Protein AF-A0A317CPK2-F1 (afdb_monomer_lite)

Radius of gyration: 13.68 Å; chains: 1; bounding box: 33×18×42 Å

Sequence (78 aa):
MKFKHLKSEFERLVNGDEEIITLSDLEGLRDKLEEKKAKFIRKLKKGISLSKRDVVEVKLEELQEMLKQLKAIIANRS

Foldseek 3Di:
DDLVVLVVLLCCLQVPPDDPRDLVSLVVSLVVLVVVLVVLVVVVVVDDDPVVVVVSVVSNVVSVVSNVSSVVVSVVVD

Organism: NCBI:txid1247513

Secondary structure (DSSP, 8-state):
--HHHHHHHHHHHHH-SS----HHHHHHHHHHHHHHHHHHHHHHHT---HHHHHHHHHHHHHHHHHHHHHHHHHHHH-

pLDDT: mean 89.44, std 8.26, range [54.03, 96.31]

Structure (mmCIF, N/CA/C/O backbone):
data_AF-A0A317CPK2-F1
#
_entry.id   AF-A0A317CPK2-F1
#
loop_
_atom_site.group_PDB
_atom_site.id
_atom_site.type_symbol
_atom_site.label_atom_id
_atom_site.label_alt_id
_atom_site.label_comp_id
_atom_site.label_asym_id
_atom_site.label_entity_id
_atom_site.label_seq_id
_atom_site.pdbx_PDB_ins_code
_atom_site.Cartn_x
_atom_site.Cartn_y
_atom_site.Cartn_z
_atom_site.occupancy
_atom_site.B_iso_or_equiv
_atom_site.auth_seq_id
_atom_site.auth_comp_id
_atom_site.auth_asym_id
_atom_site.auth_atom_id
_atom_site.pdbx_PDB_model_num
ATOM 1 N N . MET A 1 1 ? -3.669 11.199 -0.842 1.00 78.88 1 MET A N 1
ATOM 2 C CA . MET A 1 1 ? -4.595 10.537 -1.793 1.00 78.88 1 MET A CA 1
ATOM 3 C C . MET A 1 1 ? -5.668 9.678 -1.095 1.00 78.88 1 MET A C 1
ATOM 5 O O . MET A 1 1 ? -5.472 9.222 0.041 1.00 78.88 1 MET A O 1
ATOM 9 N N . LYS A 1 2 ? -6.830 9.466 -1.735 1.00 88.12 2 LYS A N 1
ATOM 10 C CA . LYS A 1 2 ? -7.859 8.504 -1.273 1.00 88.12 2 LYS A CA 1
ATOM 11 C C . LYS A 1 2 ? -7.447 7.075 -1.662 1.00 88.12 2 LYS A C 1
ATOM 13 O O . LYS A 1 2 ? -6.806 6.901 -2.686 1.00 88.12 2 LYS A O 1
ATOM 18 N N . PHE A 1 3 ? -7.839 6.072 -0.867 1.00 89.12 3 PHE A N 1
ATOM 19 C CA . PHE A 1 3 ? -7.492 4.659 -1.118 1.00 89.12 3 PHE A CA 1
ATOM 20 C C . PHE A 1 3 ? -7.970 4.176 -2.495 1.00 89.12 3 PHE A C 1
ATOM 22 O O . PHE A 1 3 ? -7.183 3.614 -3.238 1.00 89.12 3 PHE A O 1
ATOM 29 N N . LYS A 1 4 ? -9.209 4.516 -2.881 1.00 91.88 4 LYS A N 1
ATOM 30 C CA . LYS A 1 4 ? -9.757 4.171 -4.202 1.00 91.88 4 LYS A CA 1
ATOM 31 C C . LYS A 1 4 ? -8.894 4.641 -5.379 1.00 91.88 4 LYS A C 1
ATOM 33 O O . LYS A 1 4 ? -8.799 3.938 -6.364 1.00 91.88 4 LYS A O 1
ATOM 38 N N . HIS A 1 5 ? -8.259 5.810 -5.265 1.00 92.75 5 HIS A N 1
ATOM 39 C CA . HIS A 1 5 ? -7.418 6.334 -6.341 1.00 92.75 5 HIS A CA 1
ATOM 40 C C . HIS A 1 5 ? -6.086 5.594 -6.421 1.00 92.75 5 HIS A C 1
ATOM 42 O O . HIS A 1 5 ? -5.628 5.335 -7.519 1.00 92.75 5 HIS A O 1
ATOM 48 N N . LEU A 1 6 ? -5.516 5.199 -5.276 1.00 91.94 6 LEU A N 1
ATOM 49 C CA . LEU A 1 6 ? -4.311 4.365 -5.249 1.00 91.94 6 LEU A CA 1
ATOM 50 C C . LEU A 1 6 ? -4.572 2.986 -5.848 1.00 91.94 6 LEU A C 1
ATOM 52 O O . LEU A 1 6 ? -3.730 2.482 -6.573 1.00 91.94 6 LEU A O 1
ATOM 56 N N . LYS A 1 7 ? -5.744 2.405 -5.572 1.00 92.12 7 LYS A N 1
ATOM 57 C CA . LYS A 1 7 ? -6.155 1.125 -6.150 1.00 92.12 7 LYS A CA 1
ATOM 58 C C . LYS A 1 7 ? -6.282 1.206 -7.673 1.00 92.12 7 LYS A C 1
ATOM 60 O O . LYS A 1 7 ? -5.685 0.398 -8.363 1.00 92.12 7 LYS A O 1
ATOM 65 N N . SER A 1 8 ? -6.961 2.229 -8.192 1.00 91.56 8 SER A N 1
ATOM 66 C CA . SER A 1 8 ? -7.053 2.438 -9.644 1.00 91.56 8 SER A CA 1
ATOM 67 C C . SER A 1 8 ? -5.697 2.736 -10.292 1.00 91.56 8 SER A C 1
ATOM 69 O O . SER A 1 8 ? -5.429 2.254 -11.383 1.00 91.56 8 SER A O 1
ATOM 71 N N . GLU A 1 9 ? -4.832 3.518 -9.635 1.00 91.00 9 GLU A N 1
ATOM 72 C CA . GLU A 1 9 ? -3.472 3.792 -10.126 1.00 91.00 9 GLU A CA 1
ATOM 73 C C . GLU A 1 9 ? -2.627 2.510 -10.144 1.00 91.00 9 GLU A C 1
ATOM 75 O O . GLU A 1 9 ? -1.925 2.262 -11.117 1.00 91.00 9 GLU A O 1
ATOM 80 N N . PHE A 1 10 ? -2.754 1.661 -9.121 1.00 92.00 10 PHE A N 1
ATOM 81 C CA . PHE A 1 10 ? -2.123 0.343 -9.068 1.00 92.00 10 PHE A CA 1
ATOM 82 C C . PHE A 1 10 ? -2.619 -0.577 -10.183 1.00 92.00 10 PHE A C 1
ATOM 84 O O . PHE A 1 10 ? -1.805 -1.113 -10.923 1.00 92.00 10 PHE A O 1
ATOM 91 N N . GLU A 1 11 ? -3.934 -0.720 -10.351 1.00 90.75 11 GLU A N 1
ATOM 92 C CA . GLU A 1 11 ? -4.516 -1.544 -11.416 1.00 90.75 11 GLU A CA 1
ATOM 93 C C . GLU A 1 11 ? -4.066 -1.057 -12.798 1.00 90.75 11 GLU A C 1
ATOM 95 O O . GLU A 1 11 ? -3.692 -1.872 -13.633 1.00 90.75 11 GLU A O 1
ATOM 100 N N . ARG A 1 12 ? -4.005 0.263 -13.017 1.00 88.94 12 ARG A N 1
ATOM 101 C CA . ARG A 1 12 ? -3.496 0.845 -14.265 1.00 88.94 12 ARG A CA 1
ATOM 102 C C . ARG A 1 12 ? -2.016 0.537 -14.491 1.00 88.94 12 ARG A C 1
ATOM 104 O O . ARG A 1 12 ? -1.638 0.225 -15.608 1.00 88.94 12 ARG A O 1
ATOM 111 N N . LEU A 1 13 ? -1.178 0.646 -13.459 1.00 85.38 13 LEU A N 1
ATOM 112 C CA . LEU A 1 13 ? 0.272 0.471 -13.599 1.00 85.38 13 LEU A CA 1
ATOM 113 C C . LEU A 1 13 ? 0.731 -0.998 -13.564 1.00 85.38 13 LEU A C 1
ATOM 115 O O . LEU A 1 13 ? 1.846 -1.311 -13.968 1.00 85.38 13 LEU A O 1
ATOM 119 N N . VAL A 1 14 ? -0.089 -1.906 -13.043 1.00 83.62 14 VAL A N 1
ATOM 120 C CA . VAL A 1 14 ? 0.260 -3.331 -12.947 1.00 83.62 14 VAL A CA 1
ATOM 121 C C . VAL A 1 14 ? -0.445 -4.164 -14.011 1.00 83.62 14 VAL A C 1
ATOM 123 O O . VAL A 1 14 ? 0.169 -5.082 -14.545 1.00 83.62 14 VAL A O 1
ATOM 126 N N . ASN A 1 15 ? -1.693 -3.825 -14.346 1.00 79.69 15 ASN A N 1
ATOM 127 C CA . ASN A 1 15 ? -2.520 -4.572 -15.300 1.00 79.69 15 ASN A CA 1
ATOM 128 C C . ASN A 1 15 ? -2.783 -3.803 -16.602 1.00 79.69 15 ASN A C 1
ATOM 130 O O . ASN A 1 15 ? -3.499 -4.304 -17.464 1.00 79.69 15 ASN A O 1
ATOM 134 N N . GLY A 1 16 ? -2.296 -2.565 -16.724 1.00 72.38 16 GLY A N 1
ATOM 135 C CA . GLY A 1 16 ? -2.420 -1.796 -17.953 1.00 72.38 16 GLY A CA 1
ATOM 136 C C . GLY A 1 16 ? -1.495 -2.361 -19.018 1.00 72.38 16 GLY A C 1
ATOM 137 O O . GLY A 1 16 ? -0.283 -2.155 -18.960 1.00 72.38 16 GLY A O 1
ATOM 138 N N . ASP A 1 17 ? -2.087 -3.050 -19.985 1.00 57.81 17 ASP A N 1
ATOM 139 C CA . ASP A 1 17 ? -1.436 -3.376 -21.242 1.00 57.81 17 ASP A CA 1
ATOM 140 C C . ASP A 1 17 ? -1.140 -2.052 -21.984 1.00 57.81 17 ASP A C 1
ATOM 142 O O . ASP A 1 17 ? -2.029 -1.226 -22.172 1.00 57.81 17 ASP A O 1
ATOM 146 N N . GLU A 1 18 ? 0.118 -1.850 -22.387 1.00 54.03 18 GLU A N 1
ATOM 147 C CA . GLU A 1 18 ? 0.570 -0.898 -23.428 1.00 54.03 18 GLU A CA 1
ATOM 148 C C . GLU A 1 18 ? 1.036 0.534 -23.057 1.00 54.03 18 GLU A C 1
ATOM 150 O O . GLU A 1 18 ? 1.568 1.213 -23.937 1.00 54.03 18 GLU A O 1
ATOM 155 N N . GLU A 1 19 ? 1.000 1.006 -21.802 1.00 64.19 19 GLU A N 1
ATOM 156 C CA . GLU A 1 19 ? 1.732 2.246 -21.439 1.00 64.19 19 GLU A CA 1
ATOM 157 C C . GLU A 1 19 ? 3.206 1.941 -21.095 1.00 64.19 19 GLU A C 1
ATOM 159 O O . GLU A 1 19 ? 3.507 0.994 -20.363 1.00 64.19 19 GLU A O 1
ATOM 164 N N . ILE A 1 20 ? 4.153 2.756 -21.591 1.00 71.25 20 ILE A N 1
ATOM 165 C CA . ILE A 1 20 ? 5.560 2.711 -21.151 1.00 71.25 20 ILE A CA 1
ATOM 166 C C . ILE A 1 20 ? 5.603 3.179 -19.695 1.00 71.25 20 ILE A C 1
ATOM 168 O O . ILE A 1 20 ? 5.771 4.359 -19.397 1.00 71.25 20 ILE A O 1
ATOM 172 N N . ILE A 1 21 ? 5.413 2.239 -18.779 1.00 82.56 21 ILE A N 1
ATOM 173 C CA . ILE A 1 21 ? 5.460 2.497 -17.346 1.00 82.56 21 ILE A CA 1
ATOM 174 C C . ILE A 1 21 ? 6.919 2.546 -16.926 1.00 82.56 21 ILE A C 1
ATOM 176 O O . ILE A 1 21 ? 7.638 1.545 -17.028 1.00 82.56 21 ILE A O 1
ATOM 180 N N . THR A 1 22 ? 7.358 3.704 -16.442 1.00 87.31 22 THR A N 1
ATOM 181 C CA . THR A 1 22 ? 8.736 3.875 -15.991 1.00 87.31 22 THR A CA 1
ATOM 182 C C . THR A 1 22 ? 8.927 3.291 -14.593 1.00 87.31 22 THR A C 1
ATOM 184 O O . THR A 1 22 ? 7.985 3.152 -13.810 1.00 87.31 22 THR A O 1
ATOM 187 N N . LEU A 1 23 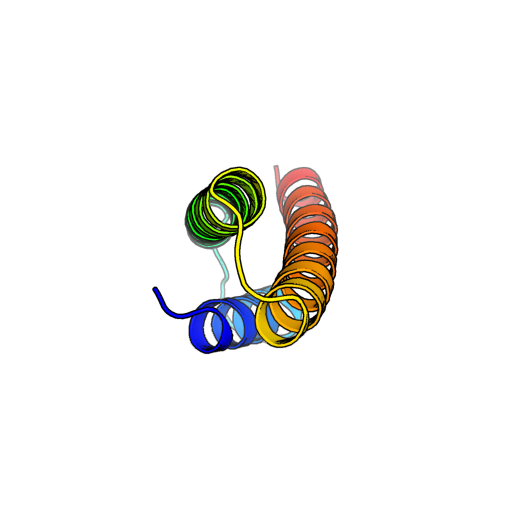? 10.175 2.968 -14.245 1.00 88.62 23 LEU A N 1
ATOM 188 C CA . LEU A 1 23 ? 10.522 2.572 -12.879 1.00 88.62 23 LEU A CA 1
ATOM 189 C C . LEU A 1 23 ? 10.139 3.668 -11.869 1.00 88.62 23 LEU A C 1
ATOM 191 O O . LEU A 1 23 ? 9.614 3.362 -10.803 1.00 88.62 23 LEU A O 1
ATOM 195 N N . SER A 1 24 ? 10.310 4.940 -12.247 1.00 89.81 24 SER A N 1
ATOM 196 C CA . SER A 1 24 ? 9.961 6.090 -11.408 1.00 89.81 24 SER A CA 1
ATOM 197 C C . SER A 1 24 ? 8.462 6.161 -11.098 1.00 89.81 24 SER A C 1
ATOM 199 O O . SER A 1 24 ? 8.091 6.469 -9.965 1.00 89.81 24 SER A O 1
ATOM 201 N N . ASP A 1 25 ? 7.594 5.800 -12.050 1.00 90.81 25 ASP A N 1
ATOM 202 C CA . ASP A 1 25 ? 6.144 5.739 -11.819 1.00 90.81 25 ASP A CA 1
ATOM 203 C C . ASP A 1 25 ? 5.787 4.671 -10.775 1.00 90.81 25 ASP A C 1
ATOM 205 O O . ASP A 1 25 ? 4.984 4.910 -9.866 1.00 90.81 25 ASP A O 1
ATOM 209 N N . LEU A 1 26 ? 6.426 3.500 -10.866 1.00 91.31 26 LEU A N 1
ATOM 210 C CA . LEU A 1 26 ? 6.235 2.400 -9.919 1.00 91.31 26 LEU A CA 1
ATOM 211 C C . LEU A 1 26 ? 6.752 2.765 -8.521 1.00 91.31 26 LEU A C 1
ATOM 213 O O . LEU A 1 26 ? 6.077 2.506 -7.523 1.00 91.31 26 LEU A O 1
ATOM 217 N N . GLU A 1 27 ? 7.920 3.401 -8.429 1.00 92.94 27 GLU A N 1
ATOM 218 C CA . GLU A 1 27 ? 8.480 3.876 -7.161 1.00 92.94 27 GLU A CA 1
ATOM 219 C C . GLU A 1 27 ? 7.629 4.986 -6.532 1.00 92.94 27 GLU A C 1
ATOM 221 O O . GLU A 1 27 ? 7.349 4.952 -5.331 1.00 92.94 27 GLU A O 1
ATOM 226 N N . GLY A 1 28 ? 7.126 5.919 -7.343 1.00 93.75 28 GLY A N 1
ATOM 227 C CA . GLY A 1 28 ? 6.196 6.950 -6.896 1.00 93.75 28 GLY A CA 1
ATOM 228 C C . GLY A 1 28 ? 4.898 6.357 -6.342 1.00 93.75 28 GLY A C 1
ATOM 229 O O . GLY A 1 28 ? 4.406 6.793 -5.295 1.00 93.75 28 GLY A O 1
ATOM 230 N N . LEU A 1 29 ? 4.349 5.323 -6.989 1.00 93.88 29 LEU A N 1
ATOM 231 C CA . LEU A 1 29 ? 3.188 4.600 -6.470 1.00 93.88 29 LEU A CA 1
ATOM 232 C C . LEU A 1 29 ? 3.515 3.849 -5.167 1.00 93.88 29 LEU A C 1
ATOM 234 O O . LEU A 1 29 ? 2.711 3.891 -4.228 1.00 93.88 29 LEU A O 1
ATOM 238 N N . ARG A 1 30 ? 4.689 3.210 -5.066 1.00 94.81 30 ARG A N 1
ATOM 239 C CA . ARG A 1 30 ? 5.149 2.514 -3.849 1.00 94.81 30 ARG A CA 1
ATOM 240 C C . ARG A 1 30 ? 5.142 3.457 -2.654 1.00 94.81 30 ARG A C 1
ATOM 242 O O . ARG A 1 30 ? 4.573 3.120 -1.614 1.00 94.81 30 ARG A O 1
ATOM 249 N N . ASP A 1 31 ? 5.713 4.644 -2.810 1.00 95.50 31 ASP A N 1
ATOM 250 C CA . ASP A 1 31 ? 5.824 5.613 -1.723 1.00 95.50 31 ASP A CA 1
ATOM 251 C C . ASP A 1 31 ? 4.441 6.120 -1.283 1.00 95.50 31 ASP A C 1
ATOM 253 O O . ASP A 1 31 ? 4.140 6.176 -0.085 1.00 95.50 31 ASP A O 1
ATOM 257 N N . LYS A 1 32 ? 3.534 6.383 -2.236 1.00 95.31 32 LYS A N 1
ATOM 258 C CA . LYS A 1 32 ? 2.138 6.747 -1.934 1.00 95.31 32 LYS A CA 1
ATOM 259 C C . LYS A 1 32 ? 1.387 5.626 -1.196 1.00 95.31 32 LYS A C 1
ATOM 261 O O . LYS A 1 32 ? 0.579 5.908 -0.300 1.00 95.31 32 LYS A O 1
ATOM 266 N N . LEU A 1 33 ? 1.612 4.362 -1.566 1.00 95.31 33 LEU A N 1
ATOM 267 C CA . LEU A 1 33 ? 1.003 3.197 -0.915 1.00 95.31 33 LEU A CA 1
ATOM 268 C C . LEU A 1 33 ? 1.537 3.003 0.516 1.00 95.31 33 LEU A C 1
ATOM 270 O O . LEU A 1 33 ? 0.735 2.817 1.437 1.00 95.31 33 LEU A O 1
ATOM 274 N N . GLU A 1 34 ? 2.851 3.122 0.738 1.00 95.50 34 GLU A N 1
ATOM 275 C CA . GLU A 1 34 ? 3.460 3.055 2.079 1.00 95.50 34 GLU A CA 1
ATOM 276 C C . GLU A 1 34 ? 2.968 4.208 2.974 1.00 95.50 34 GLU A C 1
ATOM 278 O O . GLU A 1 34 ? 2.575 3.985 4.125 1.00 95.50 34 GLU A O 1
ATOM 283 N N . GLU A 1 35 ? 2.866 5.431 2.441 1.00 96.31 35 GLU A N 1
ATOM 284 C CA . GLU A 1 35 ? 2.297 6.573 3.168 1.00 96.31 35 GLU A CA 1
ATOM 285 C C . GLU A 1 35 ? 0.845 6.287 3.596 1.00 96.31 35 GLU A C 1
ATOM 287 O O . GLU A 1 35 ? 0.418 6.586 4.723 1.00 96.31 35 GLU A O 1
ATOM 292 N N . LYS A 1 36 ? 0.053 5.673 2.706 1.00 95.56 36 LYS A N 1
ATOM 293 C CA . LYS A 1 36 ? -1.336 5.323 3.009 1.00 95.56 36 LYS A CA 1
ATOM 294 C C . LYS A 1 36 ? -1.438 4.231 4.069 1.00 95.56 36 LYS A C 1
ATOM 296 O O . LYS A 1 36 ? -2.273 4.351 4.972 1.00 95.56 36 LYS A O 1
ATOM 301 N N . LYS A 1 37 ? -0.581 3.216 3.993 1.00 94.56 37 LYS A N 1
ATOM 302 C CA . LYS A 1 37 ? -0.485 2.134 4.978 1.00 94.56 37 LYS A CA 1
ATOM 303 C C . LYS A 1 37 ? -0.135 2.690 6.355 1.00 94.56 37 LYS A C 1
ATOM 305 O O . LYS A 1 37 ? -0.840 2.408 7.325 1.00 94.56 37 LYS A O 1
ATOM 310 N N . ALA A 1 38 ? 0.861 3.573 6.441 1.00 95.00 38 ALA A N 1
ATOM 311 C CA . ALA A 1 38 ? 1.232 4.243 7.687 1.00 95.00 38 ALA A CA 1
ATOM 312 C C . ALA A 1 38 ? 0.059 5.035 8.295 1.00 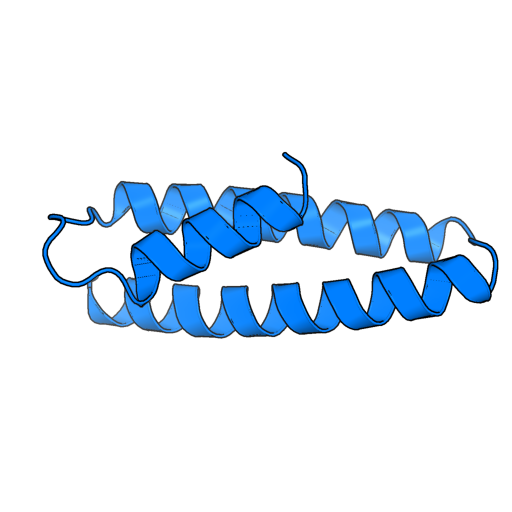95.00 38 ALA A C 1
ATOM 314 O O . ALA A 1 38 ? -0.174 4.988 9.509 1.00 95.00 38 ALA A O 1
ATOM 315 N N . LYS A 1 39 ? -0.741 5.716 7.460 1.00 94.19 39 LYS A N 1
ATOM 316 C CA . LYS A 1 39 ? -1.956 6.423 7.901 1.00 94.19 39 LYS A CA 1
ATOM 317 C C . LYS A 1 39 ? -3.007 5.479 8.491 1.00 94.19 39 LYS A C 1
ATOM 319 O O . LYS A 1 39 ? -3.611 5.827 9.507 1.00 94.19 39 LYS A O 1
ATOM 324 N N . PHE A 1 40 ? -3.235 4.309 7.895 1.00 93.31 40 PHE A N 1
ATOM 325 C CA . PHE A 1 40 ? -4.172 3.317 8.434 1.00 93.31 40 PHE A CA 1
ATOM 326 C C . PHE A 1 40 ? -3.671 2.686 9.733 1.00 93.31 40 PHE A C 1
ATOM 328 O O . PHE A 1 40 ? -4.426 2.664 10.702 1.00 93.31 40 PHE A O 1
ATOM 335 N N . ILE A 1 41 ? -2.389 2.323 9.820 1.00 93.62 41 ILE A N 1
ATOM 336 C CA . ILE A 1 41 ? -1.781 1.824 11.066 1.00 93.62 41 ILE A CA 1
ATOM 337 C C . ILE A 1 41 ? -1.917 2.857 12.188 1.00 93.62 41 ILE A C 1
ATOM 339 O O . ILE A 1 41 ? -2.356 2.531 13.290 1.00 93.62 41 ILE A O 1
ATOM 343 N N . ARG A 1 42 ? -1.597 4.131 11.917 1.00 94.50 42 ARG A N 1
ATOM 344 C CA . ARG A 1 42 ? -1.761 5.209 12.904 1.00 94.50 42 ARG A CA 1
ATOM 345 C C . ARG A 1 42 ? -3.220 5.348 13.343 1.00 94.50 42 ARG A C 1
ATOM 347 O O . ARG A 1 42 ? -3.474 5.623 14.510 1.00 94.50 42 ARG A O 1
ATOM 354 N N . LYS A 1 43 ? -4.175 5.169 12.428 1.00 91.81 43 LYS A N 1
ATOM 355 C CA . LYS A 1 43 ? -5.605 5.242 12.736 1.00 91.81 43 LYS A CA 1
ATOM 356 C C . LYS A 1 43 ? -6.050 4.089 13.642 1.00 91.81 43 LYS A C 1
ATOM 358 O O . LYS A 1 43 ? -6.746 4.354 14.612 1.00 91.81 43 LYS A O 1
ATOM 363 N N . LEU A 1 44 ? -5.596 2.863 13.379 1.00 91.62 44 LEU A N 1
ATOM 364 C CA . LEU A 1 44 ? -5.848 1.706 14.246 1.00 91.62 44 LEU A CA 1
ATOM 365 C C . LEU A 1 44 ? -5.264 1.921 15.649 1.00 91.62 44 LEU A C 1
ATOM 367 O O . LEU A 1 44 ? -5.963 1.737 16.640 1.00 91.62 44 LEU A O 1
ATOM 371 N N . LYS A 1 45 ? -4.022 2.420 15.735 1.00 92.25 45 LYS A N 1
ATOM 372 C CA . LYS A 1 45 ? -3.359 2.729 17.015 1.00 92.25 45 LYS A CA 1
ATOM 373 C C . LYS A 1 45 ? -4.076 3.800 17.841 1.00 92.25 45 LYS A C 1
ATOM 375 O O . LYS A 1 45 ? -4.013 3.755 19.061 1.00 92.25 45 LYS A O 1
ATOM 380 N N . LYS A 1 46 ? -4.741 4.766 17.198 1.00 91.38 46 LYS A N 1
ATOM 381 C CA . LYS A 1 46 ? -5.473 5.844 17.888 1.00 91.38 46 LYS A CA 1
ATOM 382 C C . LYS A 1 46 ? -6.781 5.390 18.545 1.00 91.38 46 LYS A C 1
ATOM 384 O O . LYS A 1 46 ? -7.375 6.189 19.257 1.00 91.38 46 LYS A O 1
ATOM 389 N N . GLY A 1 47 ? -7.223 4.154 18.307 1.00 85.88 47 GLY A N 1
ATOM 390 C CA . GLY A 1 47 ? -8.524 3.675 18.758 1.00 85.88 47 GLY A CA 1
ATOM 391 C C . GLY A 1 47 ? -9.641 4.247 17.885 1.00 85.88 47 GLY A C 1
ATOM 392 O O . GLY A 1 47 ? -9.985 5.424 17.956 1.00 85.88 47 GLY A O 1
ATOM 393 N N . ILE A 1 48 ? -10.205 3.406 17.022 1.00 91.12 48 ILE A N 1
ATOM 394 C CA . ILE A 1 48 ? -11.391 3.724 16.219 1.00 91.12 48 ILE A CA 1
ATOM 395 C C . ILE A 1 48 ? -12.531 2.785 16.586 1.00 91.12 48 ILE A C 1
ATOM 397 O O . ILE A 1 48 ? -12.296 1.712 17.134 1.00 91.12 48 ILE A O 1
ATOM 401 N N . SER A 1 49 ? -13.764 3.189 16.273 1.00 92.06 49 SER A N 1
ATOM 402 C CA . SER A 1 49 ? -14.934 2.329 16.461 1.00 92.06 49 SER A CA 1
ATOM 403 C C . SER A 1 49 ? -14.747 0.990 15.744 1.00 92.06 49 SER A C 1
ATOM 405 O O . SER A 1 49 ? -14.157 0.961 14.663 1.00 92.06 49 SER A O 1
ATOM 407 N N . LEU A 1 50 ? -15.298 -0.089 16.308 1.00 84.00 50 LEU A N 1
ATOM 408 C CA . LEU A 1 50 ? -15.204 -1.448 15.751 1.00 84.00 50 LEU A CA 1
ATOM 409 C C . LEU A 1 50 ? -15.626 -1.488 14.273 1.00 84.00 50 LEU A C 1
ATOM 411 O O . LEU A 1 50 ? -14.847 -1.893 13.423 1.00 84.00 50 LEU A O 1
ATOM 415 N N . SER A 1 51 ? -16.758 -0.869 13.930 1.00 86.44 51 SER A N 1
ATOM 416 C CA . SER A 1 51 ? -17.229 -0.758 12.539 1.00 86.44 51 SER A CA 1
ATOM 417 C C . SER A 1 51 ? -16.244 -0.084 11.572 1.00 86.44 51 SER A C 1
ATOM 419 O O . SER A 1 51 ? -16.226 -0.373 10.379 1.00 86.44 51 SER A O 1
ATOM 421 N N . LYS A 1 52 ? -15.419 0.852 12.057 1.00 90.00 52 LYS A N 1
ATOM 422 C CA . LYS A 1 52 ? -14.378 1.502 11.249 1.00 90.00 52 LYS A CA 1
ATOM 423 C C . LYS A 1 52 ? -13.077 0.708 11.269 1.00 90.00 52 LYS A C 1
ATOM 425 O O . LYS A 1 52 ? -12.264 0.926 10.373 1.00 90.00 52 LYS A O 1
ATOM 430 N N . ARG A 1 53 ? -12.867 -0.131 12.284 1.00 91.75 53 ARG A N 1
ATOM 431 C CA . ARG A 1 53 ? -11.699 -0.990 12.448 1.00 91.75 53 ARG A CA 1
ATOM 432 C C . ARG A 1 53 ? -11.662 -2.041 11.357 1.00 91.75 53 ARG A C 1
ATOM 434 O O . ARG A 1 53 ? -10.726 -1.996 10.569 1.00 91.75 53 ARG A O 1
ATOM 441 N N . ASP A 1 54 ? -12.730 -2.817 11.218 1.00 91.81 54 ASP A N 1
ATOM 442 C CA . ASP A 1 54 ? -12.828 -3.892 10.225 1.00 91.81 54 ASP A CA 1
ATOM 443 C C . ASP A 1 54 ? -12.586 -3.348 8.808 1.00 91.81 54 ASP A C 1
ATOM 445 O O . ASP A 1 54 ? -11.756 -3.842 8.051 1.00 91.81 54 ASP A O 1
ATOM 449 N N . VAL A 1 55 ? -13.212 -2.212 8.474 1.00 92.94 55 VAL A N 1
ATOM 450 C CA . VAL A 1 55 ? -13.028 -1.543 7.174 1.00 92.94 55 VAL A CA 1
ATOM 451 C C . VAL A 1 55 ? -11.590 -1.057 6.953 1.00 92.94 55 VAL A C 1
ATOM 453 O O . VAL A 1 55 ? -11.133 -0.969 5.813 1.00 92.94 55 VAL A O 1
ATOM 456 N N . VAL A 1 56 ? -10.889 -0.640 8.009 1.00 93.44 56 VAL A N 1
ATOM 457 C CA . VAL A 1 56 ? -9.492 -0.195 7.907 1.00 93.44 56 VAL A CA 1
ATOM 458 C C . VAL A 1 56 ? -8.547 -1.390 7.825 1.00 93.44 56 VAL A C 1
ATOM 460 O O . VAL A 1 56 ? -7.571 -1.286 7.091 1.00 93.44 56 VAL A O 1
ATOM 463 N N . GLU A 1 57 ? -8.839 -2.488 8.518 1.00 93.25 57 GLU A N 1
ATOM 464 C CA . GLU A 1 57 ? -8.064 -3.733 8.482 1.00 93.25 57 GLU A CA 1
ATOM 465 C C . GLU A 1 57 ? -8.141 -4.383 7.095 1.00 93.25 57 GLU A C 1
ATOM 467 O O . GLU A 1 57 ? -7.095 -4.568 6.480 1.00 93.25 57 GLU A O 1
ATOM 472 N N . VAL A 1 58 ? -9.337 -4.531 6.509 1.00 94.50 58 VAL A N 1
ATOM 473 C CA . VAL A 1 58 ? -9.503 -5.020 5.121 1.00 94.50 58 VAL A CA 1
ATOM 474 C C . VAL A 1 58 ? -8.706 -4.169 4.126 1.00 94.50 58 VAL A C 1
ATOM 476 O O . VAL A 1 58 ? -7.968 -4.671 3.283 1.00 94.50 58 VAL A O 1
ATOM 479 N N . LYS A 1 59 ? -8.782 -2.838 4.247 1.00 94.38 59 LYS A N 1
ATOM 480 C CA . LYS A 1 59 ? -8.015 -1.939 3.367 1.00 94.38 59 LYS A CA 1
ATOM 481 C C . LYS A 1 59 ? -6.510 -1.994 3.619 1.00 94.38 59 LYS A C 1
ATOM 483 O O . LYS A 1 59 ? -5.742 -1.630 2.731 1.00 94.38 59 LYS A O 1
ATOM 488 N N . LEU A 1 60 ? -6.082 -2.346 4.829 1.00 94.75 60 LEU A N 1
ATOM 489 C CA . LEU A 1 60 ? -4.672 -2.504 5.158 1.00 94.75 60 LEU A CA 1
ATOM 490 C C . LEU A 1 60 ? -4.117 -3.769 4.501 1.00 94.75 60 LEU A C 1
ATOM 492 O O . LEU A 1 60 ? -3.038 -3.695 3.919 1.00 94.75 60 LEU A O 1
ATOM 496 N N . 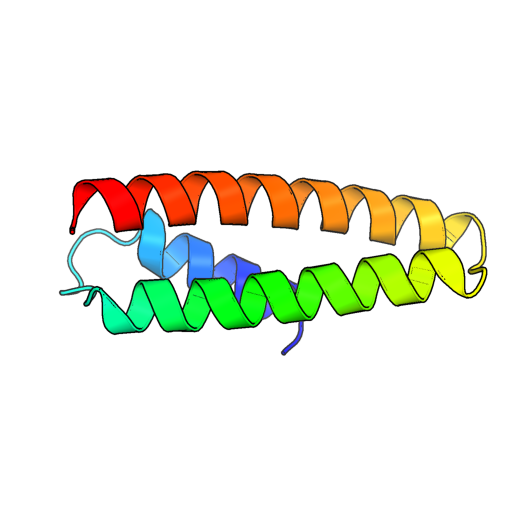GLU A 1 61 ? -4.867 -4.869 4.543 1.00 95.31 61 GLU A N 1
ATOM 497 C CA . GLU A 1 61 ? -4.529 -6.115 3.850 1.00 95.31 61 GLU A CA 1
ATOM 498 C C . GLU A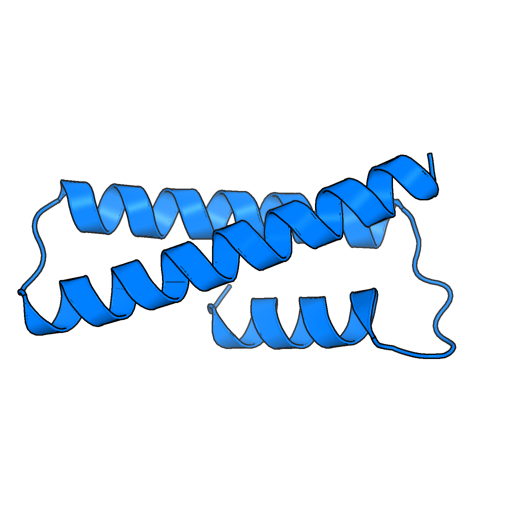 1 61 ? -4.425 -5.886 2.339 1.00 95.31 61 GLU A C 1
ATOM 500 O O . GLU A 1 61 ? -3.395 -6.198 1.742 1.00 95.31 61 GLU A O 1
ATOM 505 N N . GLU A 1 62 ? -5.412 -5.211 1.734 1.00 95.19 62 GLU A N 1
ATOM 506 C CA . GLU A 1 62 ? -5.348 -4.835 0.315 1.00 95.19 62 GLU A CA 1
ATOM 507 C C . GLU A 1 62 ? -4.102 -3.979 -0.001 1.00 95.19 62 GLU A C 1
ATOM 509 O O . GLU A 1 62 ? -3.422 -4.215 -0.998 1.00 95.19 62 GLU A O 1
ATOM 514 N N . LEU A 1 63 ? -3.758 -2.993 0.845 1.00 95.00 63 LEU A N 1
ATOM 515 C CA . LEU A 1 63 ? -2.534 -2.191 0.668 1.00 95.00 63 LEU A CA 1
ATOM 516 C C . LEU A 1 63 ? -1.262 -3.036 0.747 1.00 95.00 63 LEU A C 1
ATOM 518 O O . LEU A 1 63 ? -0.310 -2.766 0.017 1.00 95.00 63 LEU A O 1
ATOM 522 N N . GLN A 1 64 ? -1.213 -3.997 1.668 1.00 94.69 64 GLN A N 1
ATOM 523 C CA . GLN A 1 64 ? -0.049 -4.856 1.862 1.00 94.69 64 GLN A CA 1
ATOM 524 C C . GLN A 1 64 ? 0.165 -5.777 0.662 1.00 94.69 64 GLN A C 1
ATOM 526 O O . GLN A 1 64 ? 1.305 -5.910 0.217 1.00 94.69 64 GLN A O 1
ATOM 531 N N . GLU A 1 65 ? -0.907 -6.340 0.109 1.00 95.62 65 GLU A N 1
ATOM 532 C CA . GLU A 1 65 ? -0.830 -7.182 -1.085 1.00 95.62 65 GLU A CA 1
ATOM 533 C C . GLU A 1 65 ? -0.415 -6.367 -2.320 1.00 95.62 65 GLU A C 1
ATOM 535 O O . GLU A 1 65 ? 0.534 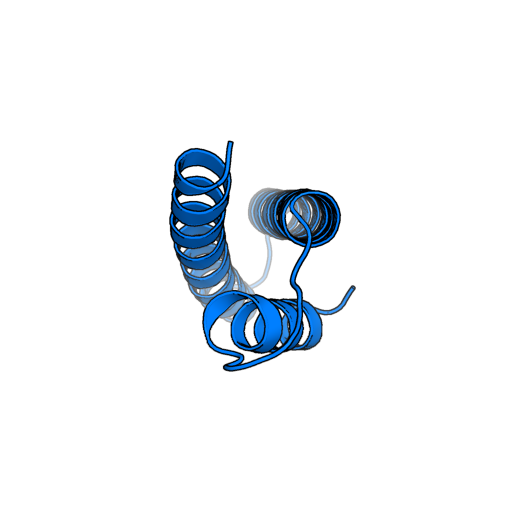-6.742 -3.009 1.00 95.62 65 GLU A O 1
ATOM 540 N N . MET A 1 66 ? -1.008 -5.183 -2.537 1.00 94.50 66 MET A N 1
ATOM 541 C CA . MET A 1 66 ? -0.585 -4.279 -3.619 1.00 94.50 66 MET A CA 1
ATOM 542 C C . MET A 1 66 ? 0.897 -3.892 -3.496 1.00 94.50 66 MET A C 1
ATOM 544 O O . MET A 1 66 ? 1.636 -3.917 -4.476 1.00 94.50 66 MET A O 1
ATOM 548 N N . LEU A 1 67 ? 1.374 -3.573 -2.287 1.00 95.31 67 LEU A N 1
ATOM 549 C CA . LEU A 1 67 ? 2.788 -3.257 -2.054 1.00 95.31 67 LEU A CA 1
ATOM 550 C C . LEU A 1 67 ? 3.712 -4.442 -2.336 1.00 95.31 67 LEU A C 1
ATOM 552 O O . LEU A 1 67 ? 4.812 -4.241 -2.847 1.00 95.31 67 LEU A O 1
ATOM 556 N N . LYS A 1 68 ? 3.296 -5.660 -1.983 1.00 95.38 68 LYS A N 1
ATOM 557 C CA . LYS A 1 68 ? 4.064 -6.881 -2.245 1.00 95.38 68 LYS A CA 1
ATOM 558 C C . LYS A 1 68 ? 4.222 -7.106 -3.747 1.00 95.38 68 LYS A C 1
ATOM 560 O O . LYS A 1 68 ? 5.345 -7.290 -4.211 1.00 95.38 68 LYS A O 1
ATOM 565 N N . GLN A 1 69 ? 3.124 -7.022 -4.495 1.00 93.62 69 GLN A N 1
ATOM 566 C CA . GLN A 1 69 ? 3.127 -7.157 -5.952 1.00 93.62 69 GLN A CA 1
ATOM 567 C C . GLN A 1 69 ? 3.965 -6.058 -6.613 1.00 93.62 69 GLN A C 1
ATOM 569 O O . GLN A 1 69 ? 4.851 -6.353 -7.410 1.00 93.62 69 GLN A O 1
ATOM 574 N N . LEU A 1 70 ? 3.775 -4.798 -6.210 1.00 92.50 70 LEU A N 1
ATOM 575 C CA . LEU A 1 70 ? 4.522 -3.669 -6.763 1.00 92.50 70 LEU A CA 1
ATOM 576 C C . LEU A 1 70 ? 6.033 -3.789 -6.522 1.00 92.50 70 LEU A C 1
ATOM 578 O O . LEU A 1 70 ? 6.820 -3.535 -7.428 1.00 92.50 70 LEU A O 1
ATOM 582 N N . LYS A 1 71 ? 6.452 -4.208 -5.320 1.00 92.31 71 LYS A N 1
ATOM 583 C CA . LYS A 1 71 ? 7.872 -4.435 -5.006 1.00 92.31 71 LYS A CA 1
ATOM 584 C C . LYS A 1 71 ? 8.475 -5.554 -5.850 1.00 92.31 71 LYS A C 1
ATOM 586 O O . LYS A 1 71 ? 9.614 -5.413 -6.278 1.00 92.31 71 LYS A O 1
ATOM 591 N N . ALA A 1 72 ? 7.724 -6.625 -6.111 1.00 92.50 72 ALA A N 1
ATOM 592 C CA . ALA A 1 72 ? 8.173 -7.692 -7.001 1.00 92.50 72 ALA A CA 1
ATOM 593 C C . ALA A 1 72 ? 8.346 -7.193 -8.447 1.00 92.50 72 ALA A C 1
ATOM 595 O O . ALA A 1 72 ? 9.346 -7.503 -9.085 1.00 92.50 72 ALA A O 1
ATOM 596 N N . ILE A 1 73 ? 7.421 -6.365 -8.945 1.00 90.31 73 ILE A N 1
ATOM 597 C CA . ILE A 1 73 ? 7.512 -5.775 -10.291 1.00 90.31 73 ILE A CA 1
ATOM 598 C C . ILE A 1 73 ? 8.715 -4.838 -10.405 1.00 90.31 73 ILE A C 1
ATOM 600 O O . ILE A 1 73 ? 9.460 -4.929 -11.375 1.00 90.31 73 ILE A O 1
ATOM 604 N N . ILE A 1 74 ? 8.915 -3.960 -9.417 1.00 90.00 74 ILE A N 1
ATOM 605 C CA . ILE A 1 74 ? 10.074 -3.059 -9.354 1.00 90.00 74 ILE A CA 1
ATOM 606 C C . ILE A 1 74 ? 11.368 -3.875 -9.382 1.00 90.00 74 ILE A C 1
ATOM 608 O O . ILE A 1 74 ? 12.217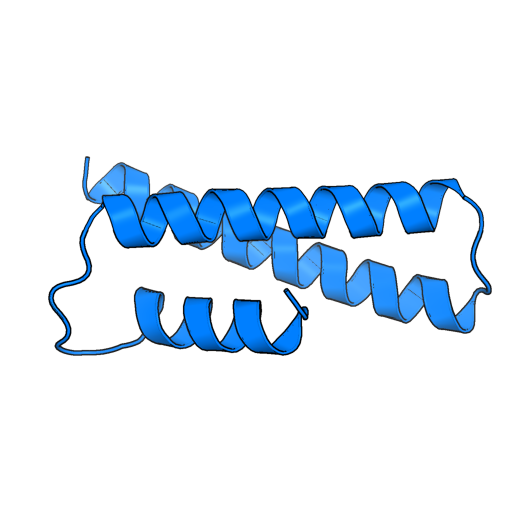 -3.605 -10.220 1.00 90.00 74 ILE A O 1
ATOM 612 N N . ALA A 1 75 ? 11.480 -4.901 -8.531 1.00 91.25 75 ALA A N 1
ATOM 613 C CA . ALA A 1 75 ? 12.668 -5.750 -8.451 1.00 91.25 75 ALA A CA 1
ATOM 614 C C . ALA A 1 75 ? 12.965 -6.507 -9.758 1.00 91.25 75 ALA A C 1
ATOM 616 O O . ALA A 1 75 ? 14.122 -6.723 -10.088 1.00 91.25 75 ALA A O 1
ATOM 617 N N . ASN A 1 76 ? 11.934 -6.894 -10.514 1.00 87.31 76 ASN A N 1
ATOM 618 C CA . ASN A 1 76 ? 12.101 -7.544 -11.817 1.00 87.31 76 ASN A CA 1
ATOM 619 C C . ASN A 1 76 ? 12.487 -6.568 -12.944 1.00 87.31 76 ASN A C 1
ATOM 621 O O . ASN A 1 76 ? 12.872 -7.017 -14.022 1.00 87.31 76 ASN A O 1
ATOM 625 N N . ARG A 1 77 ? 12.318 -5.254 -12.740 1.00 81.19 77 ARG A N 1
ATOM 626 C CA . ARG A 1 77 ? 12.622 -4.202 -13.728 1.00 81.19 77 ARG A CA 1
ATOM 627 C C . ARG A 1 77 ? 13.929 -3.452 -13.445 1.00 81.19 77 ARG A C 1
ATOM 629 O O . ARG A 1 77 ? 14.355 -2.678 -14.299 1.00 81.19 77 ARG A O 1
ATOM 636 N N . SER A 1 78 ? 14.504 -3.638 -12.259 1.00 69.25 78 SER A N 1
ATOM 637 C CA . SER A 1 78 ? 15.785 -3.082 -11.799 1.00 69.25 78 SER A CA 1
ATOM 638 C C . SER A 1 78 ? 16.939 -4.033 -12.074 1.00 69.25 78 SER A C 1
ATOM 640 O O . SER A 1 78 ? 17.985 -3.551 -12.556 1.00 69.25 78 SER A O 1
#